Protein AF-A0A7K2MDP3-F1 (afdb_monomer_lite)

Foldseek 3Di:
DDDDDPDDDDDDDPDDDPPPDDDDDADLDPVRLVVQLVVQLVVCVVDPDDPPVNVVVSVVSSVVSVCCSPPPDDD

Sequence (75 aa):
MTAAQLDAAPRGEAGRADHARHAFPLPPTPGAVPSVRRRVRAVLGGWDLPTGAADDVLLVVSELVTNALVHARPP

pLDDT: mean 79.12, std 20.08, range [35.12, 97.88]

Radius of gyration: 15.33 Å; chains: 1; bounding box: 29×30×44 Å

Secondary structure (DSSP, 8-state):
--------PPPP--SS-----------SSGGGHHHHHHHHHHHHTTS-PPTTHHHHHHHHHHHHHHHHHHH----

Structure (mmCIF, N/CA/C/O backbone):
data_AF-A0A7K2MDP3-F1
#
_entry.id   AF-A0A7K2MDP3-F1
#
loop_
_atom_site.group_PDB
_atom_site.id
_atom_site.type_symbol
_atom_site.label_atom_id
_atom_site.label_alt_id
_atom_site.label_comp_id
_atom_site.label_asym_id
_atom_site.label_entity_id
_atom_site.label_seq_id
_atom_site.pdbx_PDB_ins_code
_atom_site.Cartn_x
_atom_site.Cartn_y
_atom_site.Cartn_z
_atom_site.occupancy
_atom_site.B_iso_or_equiv
_atom_site.auth_seq_id
_atom_site.auth_comp_id
_atom_site.auth_asym_id
_atom_site.auth_atom_id
_atom_site.pdbx_PDB_model_num
ATOM 1 N N . MET A 1 1 ? 8.578 -18.330 -29.992 1.00 37.88 1 MET A N 1
ATOM 2 C CA . MET A 1 1 ? 8.843 -18.150 -28.551 1.00 37.88 1 MET A CA 1
ATOM 3 C C . MET A 1 1 ? 7.538 -17.738 -27.905 1.00 37.88 1 MET A C 1
ATOM 5 O O . MET A 1 1 ? 6.998 -16.696 -28.246 1.00 37.88 1 MET A O 1
ATOM 9 N N . THR A 1 2 ? 6.960 -18.656 -27.142 1.00 35.12 2 THR A N 1
ATOM 10 C CA . THR A 1 2 ? 5.558 -18.655 -26.713 1.00 35.12 2 THR A CA 1
ATOM 11 C C . THR A 1 2 ? 5.361 -17.689 -25.551 1.00 35.12 2 THR A C 1
ATOM 13 O O . THR A 1 2 ? 6.123 -17.731 -24.589 1.00 35.12 2 THR A O 1
ATOM 16 N N . ALA A 1 3 ? 4.354 -16.820 -25.650 1.00 37.66 3 ALA A N 1
ATOM 17 C CA . ALA A 1 3 ? 3.928 -15.953 -24.560 1.00 37.66 3 ALA A CA 1
ATOM 18 C C . ALA A 1 3 ? 3.543 -16.821 -23.351 1.00 37.66 3 ALA A C 1
ATOM 20 O O . ALA A 1 3 ? 2.580 -17.584 -23.415 1.00 37.66 3 ALA A O 1
ATOM 21 N N . ALA A 1 4 ? 4.325 -16.747 -22.274 1.00 41.03 4 ALA A N 1
ATOM 22 C CA . ALA A 1 4 ? 4.019 -17.436 -21.030 1.00 41.03 4 ALA A CA 1
ATOM 23 C C . ALA A 1 4 ? 2.760 -16.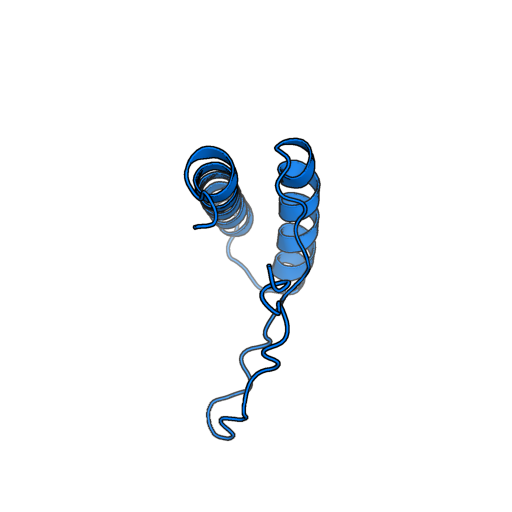806 -20.419 1.00 41.03 4 ALA A C 1
ATOM 25 O O . ALA A 1 4 ? 2.732 -15.630 -20.057 1.00 41.03 4 ALA A O 1
ATOM 26 N N . GLN A 1 5 ? 1.704 -17.613 -20.384 1.00 43.78 5 GLN A N 1
ATOM 27 C CA . GLN A 1 5 ? 0.382 -17.310 -19.860 1.00 43.78 5 GLN A CA 1
ATOM 28 C C . GLN A 1 5 ? 0.444 -16.771 -18.426 1.00 43.78 5 GLN A C 1
ATOM 30 O O . GLN A 1 5 ? 0.776 -17.495 -17.491 1.00 43.78 5 GLN A O 1
ATOM 35 N N . LEU A 1 6 ? 0.007 -15.525 -18.251 1.00 45.56 6 LEU A N 1
ATOM 36 C CA . LEU A 1 6 ? -0.579 -15.044 -17.002 1.00 45.56 6 LEU A CA 1
ATOM 37 C C . LEU A 1 6 ? -2.077 -15.380 -17.018 1.00 45.56 6 LEU A C 1
ATOM 39 O O . LEU A 1 6 ? -2.917 -14.488 -17.043 1.00 45.56 6 LEU A O 1
ATOM 43 N N . ASP A 1 7 ? -2.413 -16.666 -17.072 1.00 47.81 7 ASP A N 1
ATOM 44 C CA . ASP A 1 7 ? -3.772 -17.118 -16.775 1.00 47.81 7 ASP A CA 1
ATOM 45 C C . ASP A 1 7 ? -3.708 -18.395 -15.945 1.00 47.81 7 ASP A C 1
ATOM 47 O O . ASP A 1 7 ? -3.576 -19.512 -16.444 1.00 47.81 7 ASP A O 1
ATOM 51 N N . ALA A 1 8 ? -3.738 -18.192 -14.636 1.00 37.09 8 ALA A N 1
ATOM 52 C CA . ALA A 1 8 ? -4.088 -19.220 -13.679 1.00 37.09 8 ALA A CA 1
ATOM 53 C C . ALA A 1 8 ? -5.062 -18.586 -12.684 1.00 37.09 8 ALA A C 1
ATOM 55 O O . ALA A 1 8 ? -4.693 -18.180 -11.582 1.00 37.09 8 ALA A O 1
ATOM 56 N N . ALA A 1 9 ? -6.323 -18.465 -13.105 1.00 44.53 9 ALA A N 1
ATOM 57 C CA . ALA A 1 9 ? -7.443 -18.342 -12.182 1.00 44.53 9 ALA A CA 1
ATOM 58 C C . ALA A 1 9 ? -7.411 -19.510 -11.165 1.00 44.53 9 ALA A C 1
ATOM 60 O O . ALA A 1 9 ? -7.031 -20.633 -11.519 1.00 44.53 9 ALA A O 1
ATOM 61 N N . PRO A 1 10 ? -7.764 -19.273 -9.889 1.00 43.28 10 PRO A N 1
ATOM 62 C CA . PRO A 1 10 ? -7.495 -20.222 -8.822 1.00 43.28 10 PRO A CA 1
ATOM 63 C C . PRO A 1 10 ? -8.450 -21.413 -8.922 1.00 43.28 10 PRO A C 1
ATOM 65 O O . PRO A 1 10 ? -9.671 -21.256 -8.934 1.00 43.28 10 PRO A O 1
ATOM 68 N N . ARG A 1 11 ? -7.887 -22.625 -8.964 1.00 53.78 11 ARG A N 1
ATOM 69 C CA . ARG A 1 11 ? -8.653 -23.851 -8.726 1.00 53.78 11 ARG A CA 1
ATOM 70 C C . ARG A 1 11 ? -9.154 -23.823 -7.285 1.00 53.78 11 ARG A C 1
ATOM 72 O O . ARG A 1 11 ? -8.382 -23.563 -6.367 1.00 53.78 11 ARG A O 1
ATOM 79 N N . GLY A 1 12 ? -10.461 -24.014 -7.134 1.00 49.72 12 GLY A N 1
ATOM 80 C CA . GLY A 1 12 ? -11.175 -23.829 -5.882 1.00 49.72 12 GLY A CA 1
ATOM 81 C C . GLY A 1 12 ? -10.688 -24.741 -4.762 1.00 49.72 12 GLY A C 1
ATOM 82 O O . GLY A 1 12 ? -10.633 -25.957 -4.916 1.00 49.72 12 GLY A O 1
ATOM 83 N N . GLU A 1 13 ? -10.436 -24.128 -3.612 1.00 47.75 13 GLU A N 1
ATOM 84 C CA . GLU A 1 13 ? -10.474 -24.787 -2.312 1.00 47.75 13 GLU A CA 1
ATOM 85 C C . GLU A 1 13 ? -11.646 -24.180 -1.538 1.00 47.75 13 GLU A C 1
ATOM 87 O O . GLU A 1 13 ? -11.542 -23.130 -0.907 1.00 47.75 13 GLU A O 1
ATOM 92 N N . ALA A 1 14 ? -12.808 -24.818 -1.655 1.00 53.31 14 ALA A N 1
ATOM 93 C CA . ALA A 1 14 ? -13.945 -24.556 -0.788 1.00 53.31 14 ALA A CA 1
ATOM 94 C C . ALA A 1 14 ? -13.636 -25.131 0.607 1.00 53.31 14 ALA A C 1
ATOM 96 O O . ALA A 1 14 ? -13.405 -26.333 0.721 1.00 53.31 14 ALA A O 1
ATOM 97 N N . GLY A 1 15 ? -13.636 -24.302 1.663 1.00 50.59 15 GLY A N 1
ATOM 98 C CA . GLY A 1 15 ? -13.649 -24.821 3.044 1.00 50.59 15 GLY A CA 1
ATOM 99 C C . GLY A 1 15 ? -12.984 -24.007 4.160 1.00 50.59 15 GLY A C 1
ATOM 100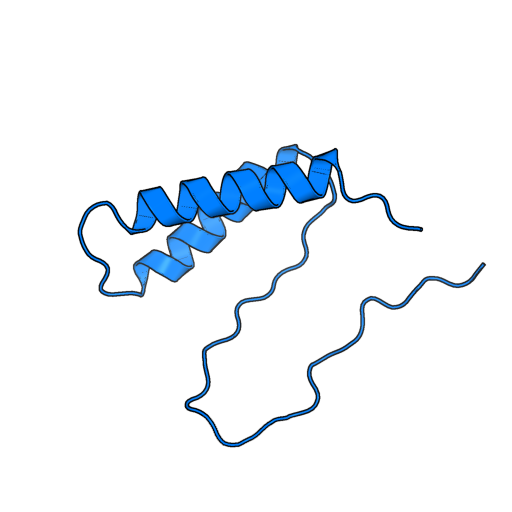 O O . GLY A 1 15 ? -13.065 -24.414 5.315 1.00 50.59 15 GLY A O 1
ATOM 101 N N . ARG A 1 16 ? -12.364 -22.858 3.889 1.00 53.28 16 ARG A N 1
ATOM 102 C CA . ARG A 1 16 ? -11.901 -21.911 4.922 1.00 53.28 16 ARG A CA 1
ATOM 103 C C . ARG A 1 16 ? -12.592 -20.588 4.639 1.00 53.28 16 ARG A C 1
ATOM 105 O O . ARG A 1 16 ? -12.712 -20.270 3.461 1.00 53.28 16 ARG A O 1
ATOM 112 N N . ALA A 1 17 ? -13.108 -19.892 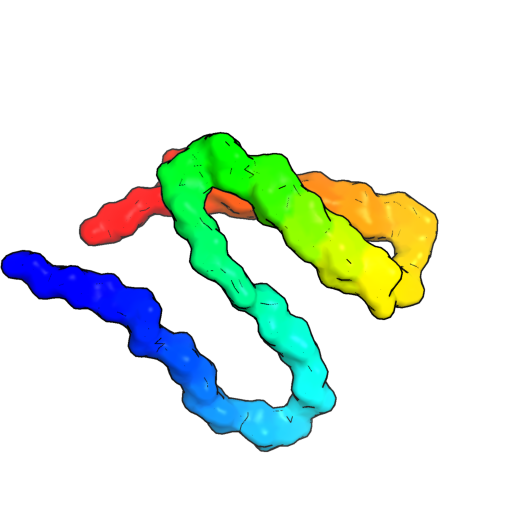5.661 1.00 55.12 17 ALA A N 1
ATOM 113 C CA . ALA A 1 17 ? -13.790 -18.600 5.505 1.00 55.12 17 ALA A CA 1
ATOM 114 C C . ALA A 1 17 ? -13.134 -17.804 4.371 1.00 55.12 17 ALA A C 1
ATOM 116 O O . ALA A 1 17 ? -11.919 -17.621 4.420 1.00 55.12 17 ALA A O 1
ATOM 117 N N . ASP A 1 18 ? -13.907 -17.476 3.331 1.00 60.91 18 ASP A N 1
ATOM 118 C CA . ASP A 1 18 ? -13.404 -16.908 2.080 1.00 60.91 18 ASP A CA 1
ATOM 119 C C . ASP A 1 18 ? -12.564 -15.668 2.397 1.00 60.91 18 ASP A C 1
ATOM 121 O O . ASP A 1 18 ? -13.080 -14.588 2.689 1.00 60.91 18 ASP A O 1
ATOM 125 N N . HIS A 1 19 ? -11.246 -15.850 2.468 1.00 66.38 19 HIS A N 1
ATOM 126 C CA . HIS A 1 19 ? -10.324 -14.757 2.696 1.00 66.38 19 HIS A CA 1
ATOM 127 C C . HIS A 1 19 ? -10.349 -13.954 1.408 1.00 66.38 19 HIS A C 1
ATOM 129 O O . HIS A 1 19 ? -9.737 -14.377 0.427 1.00 66.38 19 HIS A O 1
ATOM 135 N N . ALA A 1 20 ? -11.088 -12.840 1.411 1.00 75.50 20 ALA A N 1
ATOM 136 C CA . ALA A 1 20 ? -11.274 -11.983 0.250 1.00 75.50 20 ALA A CA 1
ATOM 137 C C . ALA A 1 20 ? -9.930 -11.751 -0.460 1.00 75.50 20 ALA A C 1
ATOM 139 O O . ALA A 1 20 ? -9.045 -11.043 0.031 1.00 75.50 20 ALA A O 1
ATOM 140 N N . ARG A 1 21 ? -9.745 -12.411 -1.609 1.00 83.75 21 ARG A N 1
ATOM 141 C CA . ARG A 1 21 ? -8.513 -12.303 -2.388 1.00 83.75 21 ARG A CA 1
ATOM 142 C C . ARG A 1 21 ? -8.571 -11.024 -3.211 1.00 83.75 21 ARG A C 1
ATOM 144 O O . ARG A 1 21 ? -9.388 -10.896 -4.118 1.00 83.75 21 ARG A O 1
ATOM 151 N N . HIS A 1 22 ? -7.660 -10.096 -2.935 1.00 87.06 22 HIS A N 1
ATOM 152 C CA . HIS A 1 22 ? -7.473 -8.894 -3.744 1.00 87.06 22 HIS A CA 1
ATOM 153 C C . HIS A 1 22 ? -6.288 -9.081 -4.696 1.00 87.06 22 HIS A C 1
ATOM 155 O O . HIS A 1 22 ? -5.141 -9.139 -4.262 1.00 87.06 22 HIS A O 1
ATOM 161 N N . ALA A 1 23 ? -6.564 -9.145 -6.000 1.00 89.75 23 ALA A N 1
ATOM 162 C CA . ALA A 1 23 ? -5.550 -9.222 -7.049 1.00 89.75 23 ALA A CA 1
ATOM 163 C C . ALA A 1 23 ? -5.794 -8.140 -8.108 1.00 89.75 23 ALA A C 1
ATOM 165 O O . ALA A 1 23 ? -6.935 -7.783 -8.401 1.00 89.75 23 ALA A O 1
ATOM 166 N N . PHE A 1 24 ? -4.719 -7.592 -8.671 1.00 87.00 24 PHE A N 1
ATOM 167 C CA . PHE A 1 24 ? -4.785 -6.619 -9.757 1.00 87.00 24 PHE A CA 1
ATOM 168 C C . PHE A 1 24 ? -3.494 -6.662 -10.588 1.00 87.00 24 PHE A C 1
ATOM 170 O O . PHE A 1 24 ? -2.432 -6.961 -10.038 1.00 87.00 24 PHE A O 1
ATOM 177 N N . PRO A 1 25 ? -3.561 -6.366 -11.898 1.00 86.50 25 PRO A N 1
ATOM 178 C CA . PRO A 1 25 ? -2.376 -6.325 -12.743 1.00 86.50 25 PRO A CA 1
ATOM 179 C C . PRO A 1 25 ? -1.474 -5.148 -12.359 1.00 86.50 25 PRO A C 1
ATOM 181 O O . PRO A 1 25 ? -1.955 -4.041 -12.096 1.00 86.50 25 PRO A O 1
ATOM 184 N N . LEU A 1 26 ? -0.162 -5.383 -12.366 1.00 84.38 26 LEU A N 1
ATOM 185 C CA . LEU A 1 26 ? 0.851 -4.378 -12.066 1.00 84.38 26 LEU A CA 1
ATOM 186 C C . LEU A 1 26 ? 1.827 -4.239 -13.245 1.00 84.38 26 LEU A C 1
ATOM 188 O O . LEU A 1 26 ? 2.510 -5.209 -13.572 1.00 84.38 26 LEU A O 1
ATOM 192 N N . PRO A 1 27 ? 1.933 -3.055 -13.876 1.00 84.25 27 PRO A N 1
ATOM 193 C CA . PRO A 1 27 ? 2.990 -2.793 -14.846 1.00 84.25 27 PRO A CA 1
ATOM 194 C C . PRO A 1 27 ? 4.368 -2.860 -14.166 1.00 84.25 27 PRO A C 1
ATOM 196 O O . PRO A 1 27 ? 4.508 -2.307 -13.072 1.00 84.25 27 PRO A O 1
ATOM 199 N N . PRO A 1 28 ? 5.399 -3.456 -14.794 1.00 82.88 28 PRO A N 1
ATOM 200 C CA . PRO A 1 28 ? 6.739 -3.570 -14.218 1.00 82.88 28 PRO A CA 1
ATOM 201 C C . PRO A 1 28 ? 7.513 -2.247 -14.347 1.00 82.88 28 PRO A C 1
ATOM 203 O O . PRO A 1 28 ? 8.591 -2.187 -14.931 1.00 82.88 28 PRO A O 1
ATOM 206 N N . THR A 1 29 ? 6.936 -1.150 -13.852 1.00 86.50 29 THR A N 1
ATOM 207 C CA . THR A 1 29 ? 7.544 0.182 -13.886 1.00 86.50 29 THR A CA 1
ATOM 208 C C . THR A 1 29 ? 7.536 0.815 -12.491 1.00 86.50 29 THR A C 1
ATOM 210 O O . THR A 1 29 ? 6.537 0.709 -11.774 1.00 86.50 29 THR A O 1
ATOM 213 N N . PRO A 1 30 ? 8.600 1.542 -12.094 1.00 82.44 30 PRO A N 1
ATOM 214 C CA . PRO A 1 30 ? 8.640 2.253 -10.809 1.00 82.44 30 PRO A CA 1
ATOM 215 C C . PRO A 1 30 ? 7.459 3.212 -10.589 1.00 82.44 30 PRO A C 1
ATOM 217 O O . PRO A 1 30 ? 6.988 3.385 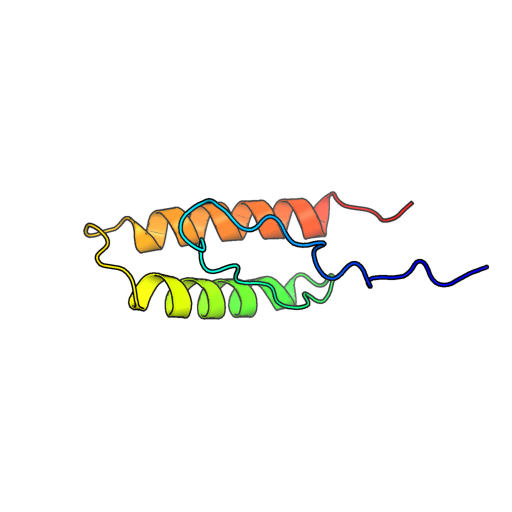-9.466 1.00 82.44 30 PRO A O 1
ATOM 220 N N . GLY A 1 31 ? 6.913 3.786 -11.670 1.00 86.38 31 GLY A N 1
ATOM 221 C CA . GLY A 1 31 ? 5.738 4.663 -11.627 1.00 86.38 31 GLY A CA 1
ATOM 222 C C . GLY A 1 31 ? 4.448 3.987 -11.141 1.00 86.38 31 GLY A C 1
ATOM 223 O O . GLY A 1 31 ? 3.473 4.676 -10.843 1.00 86.38 31 GLY A O 1
ATOM 224 N N . ALA A 1 32 ? 4.421 2.658 -11.023 1.00 85.94 32 ALA A N 1
ATOM 225 C CA . ALA A 1 32 ? 3.263 1.923 -10.530 1.00 85.94 32 ALA A CA 1
ATOM 226 C C . ALA A 1 32 ? 3.129 1.935 -8.991 1.00 85.94 32 ALA A C 1
ATOM 228 O O . ALA A 1 32 ? 2.021 1.752 -8.478 1.00 85.94 32 ALA A O 1
ATOM 229 N N . VAL A 1 33 ? 4.209 2.215 -8.245 1.00 87.25 33 VAL A N 1
ATOM 230 C CA . VAL A 1 33 ? 4.237 2.169 -6.766 1.00 87.25 33 VAL A CA 1
ATOM 231 C C . VAL A 1 33 ? 3.167 3.064 -6.111 1.00 87.25 33 VAL A C 1
ATOM 233 O O . VAL A 1 33 ? 2.423 2.564 -5.261 1.00 87.25 33 VAL A O 1
ATOM 236 N N . PRO A 1 34 ? 2.974 4.345 -6.504 1.00 90.88 34 PRO A N 1
ATOM 237 C CA . PRO A 1 34 ? 1.922 5.179 -5.914 1.00 90.88 34 PRO A CA 1
ATOM 238 C C . PRO A 1 34 ? 0.513 4.617 -6.141 1.00 90.88 34 PRO A C 1
ATOM 240 O O . PRO A 1 34 ? -0.358 4.743 -5.281 1.00 90.88 34 PRO A O 1
ATOM 243 N N . SER A 1 35 ? 0.280 3.978 -7.289 1.00 90.88 35 SER A N 1
ATOM 244 C CA . SER A 1 35 ? -1.011 3.369 -7.622 1.00 90.88 35 SER A CA 1
ATOM 245 C C . SER A 1 35 ? -1.289 2.116 -6.793 1.00 90.88 35 SER A C 1
ATOM 247 O O . SER A 1 35 ? -2.417 1.949 -6.325 1.00 90.88 35 SER A O 1
ATOM 249 N N . VAL A 1 36 ? -0.267 1.292 -6.532 1.00 93.75 36 VAL A N 1
ATOM 250 C CA . VAL A 1 36 ? -0.370 0.162 -5.594 1.00 93.75 36 VAL A CA 1
ATOM 251 C C . VAL A 1 36 ? -0.708 0.656 -4.193 1.00 93.75 36 VAL A C 1
ATOM 253 O O . VAL A 1 36 ? -1.676 0.186 -3.597 1.00 93.75 36 VAL A O 1
ATOM 256 N N . ARG A 1 37 ? 0.027 1.659 -3.693 1.00 94.06 37 ARG A N 1
ATOM 257 C CA . ARG A 1 37 ? -0.204 2.233 -2.359 1.00 94.06 37 ARG A CA 1
ATOM 258 C C . ARG A 1 37 ? -1.631 2.752 -2.195 1.00 94.06 37 ARG A C 1
ATOM 260 O O . ARG A 1 37 ? -2.274 2.437 -1.198 1.00 94.06 37 ARG A O 1
ATOM 267 N N . ARG A 1 38 ? -2.166 3.494 -3.176 1.00 93.75 38 ARG A N 1
ATOM 268 C CA . ARG A 1 38 ? -3.566 3.967 -3.132 1.00 93.75 38 ARG A CA 1
ATOM 269 C C . ARG A 1 38 ? -4.563 2.812 -3.070 1.00 93.75 38 ARG A C 1
ATOM 271 O O . ARG A 1 38 ? -5.509 2.872 -2.292 1.00 93.75 38 ARG A O 1
ATOM 278 N N . ARG A 1 39 ? -4.357 1.769 -3.879 1.00 94.44 39 ARG A N 1
ATOM 279 C CA . ARG A 1 39 ? -5.263 0.616 -3.931 1.00 94.44 39 ARG A CA 1
ATOM 280 C C . ARG A 1 39 ? -5.259 -0.168 -2.623 1.00 94.44 39 ARG A C 1
ATOM 282 O O . ARG A 1 39 ? -6.327 -0.484 -2.115 1.00 94.44 39 ARG A O 1
ATOM 289 N N . VAL A 1 40 ? -4.084 -0.425 -2.053 1.00 95.44 40 VAL A N 1
ATOM 290 C CA . VAL A 1 40 ? -3.975 -1.087 -0.748 1.00 95.44 40 VAL A CA 1
ATOM 291 C C . VAL A 1 40 ? -4.610 -0.235 0.346 1.00 95.44 40 VAL A C 1
ATOM 293 O O . VAL A 1 40 ? -5.398 -0.759 1.122 1.00 95.44 40 VAL A O 1
ATOM 296 N N . ARG A 1 41 ? -4.378 1.085 0.362 1.00 95.75 41 ARG A N 1
ATOM 297 C CA . ARG A 1 41 ? -5.020 1.979 1.340 1.00 95.75 41 ARG A CA 1
ATOM 298 C C . ARG A 1 41 ? -6.548 1.925 1.263 1.00 95.75 41 ARG A C 1
ATOM 300 O O . ARG A 1 41 ? -7.198 1.940 2.299 1.00 95.75 41 ARG A O 1
ATOM 307 N N . ALA A 1 42 ? -7.114 1.824 0.059 1.00 94.81 42 ALA A N 1
ATOM 308 C CA . ALA A 1 42 ? -8.556 1.674 -0.124 1.00 94.81 42 ALA A CA 1
ATOM 309 C C . ALA A 1 42 ? -9.090 0.344 0.438 1.00 94.81 42 ALA A C 1
ATOM 311 O O . ALA A 1 42 ? -10.150 0.337 1.052 1.00 94.81 42 ALA A O 1
ATOM 312 N N . VAL A 1 43 ? -8.351 -0.760 0.274 1.00 94.38 43 VAL A N 1
ATOM 313 C CA . VAL A 1 43 ? -8.710 -2.062 0.868 1.00 94.38 43 VAL A CA 1
ATOM 314 C C . VAL A 1 43 ? -8.646 -1.997 2.395 1.00 94.38 43 VAL A C 1
ATOM 316 O O . VAL A 1 43 ? -9.607 -2.370 3.060 1.00 94.38 43 VAL A O 1
ATOM 319 N N . LEU A 1 44 ? -7.551 -1.463 2.944 1.00 94.88 44 LEU A N 1
ATOM 320 C CA . LEU A 1 44 ? -7.357 -1.324 4.391 1.00 94.88 44 LEU A CA 1
ATOM 321 C C . LEU A 1 44 ? -8.389 -0.392 5.037 1.00 94.88 44 LEU A C 1
ATOM 323 O O . LEU A 1 44 ? -8.739 -0.590 6.191 1.00 94.88 44 LEU A O 1
ATOM 327 N N . GLY A 1 45 ? -8.904 0.599 4.302 1.00 94.25 45 GLY A N 1
ATOM 328 C CA . GLY A 1 45 ? -9.960 1.491 4.788 1.00 94.25 45 GLY A CA 1
ATOM 329 C C . GLY A 1 45 ? -11.296 0.793 5.062 1.00 94.25 45 GLY A C 1
ATOM 330 O O . GLY A 1 45 ? -12.135 1.356 5.756 1.00 94.25 45 GLY A O 1
ATOM 331 N N . GLY A 1 46 ? -11.501 -0.420 4.541 1.00 92.50 46 GLY A N 1
ATOM 332 C CA . GLY A 1 46 ? -12.654 -1.254 4.881 1.00 92.50 46 GLY A CA 1
ATOM 333 C C . GLY A 1 46 ? -12.445 -2.126 6.121 1.00 92.50 46 GLY A C 1
ATOM 334 O O . GLY A 1 46 ? -13.331 -2.910 6.451 1.00 92.50 46 GLY A O 1
ATOM 335 N N . TRP A 1 47 ? -11.271 -2.068 6.756 1.00 92.94 47 TRP A N 1
ATOM 336 C CA . TRP A 1 47 ? -10.896 -2.931 7.874 1.00 92.94 47 TRP A CA 1
ATOM 337 C C . TRP A 1 47 ? -10.835 -2.116 9.168 1.00 92.94 47 TRP A C 1
ATOM 339 O O . TRP A 1 47 ? -10.351 -0.985 9.175 1.00 92.94 47 TRP A O 1
ATOM 349 N N . ASP A 1 48 ? -11.284 -2.709 10.272 1.00 93.69 48 ASP A N 1
ATOM 350 C CA . ASP A 1 48 ? -11.203 -2.105 11.607 1.00 93.69 48 ASP A CA 1
ATOM 351 C C . ASP A 1 48 ? -9.785 -2.268 12.180 1.00 93.69 48 ASP A C 1
ATOM 353 O O . ASP A 1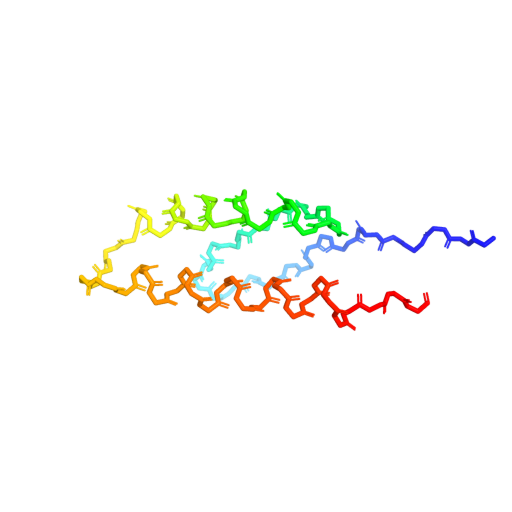 48 ? -9.494 -3.155 12.982 1.00 93.69 48 ASP A O 1
ATOM 357 N N . LEU A 1 49 ? -8.852 -1.479 11.644 1.00 94.62 49 LEU A N 1
ATOM 358 C CA . LEU A 1 49 ? -7.435 -1.554 11.983 1.00 94.62 49 LEU A CA 1
ATOM 359 C C . LEU A 1 49 ? -7.081 -0.631 13.156 1.00 94.62 49 LEU A C 1
ATOM 361 O O . LEU A 1 49 ? -7.558 0.505 13.208 1.00 94.62 49 LEU A O 1
ATOM 365 N N . PRO A 1 50 ? -6.154 -1.048 14.038 1.00 96.06 50 PRO A N 1
ATOM 366 C CA . PRO A 1 50 ? -5.560 -0.148 15.017 1.00 96.06 50 PRO A CA 1
ATOM 367 C C . PRO A 1 50 ? -4.898 1.065 14.352 1.00 96.06 50 PRO A C 1
ATOM 369 O O . PRO A 1 50 ? -4.350 0.972 13.248 1.00 96.06 50 PRO A O 1
ATOM 372 N N . THR A 1 51 ? -4.888 2.198 15.056 1.00 93.19 51 THR A N 1
ATOM 373 C CA . THR A 1 51 ? -4.207 3.420 14.612 1.00 93.19 51 THR A CA 1
ATOM 374 C C . THR A 1 51 ? -2.757 3.128 14.211 1.00 93.19 51 THR A C 1
ATOM 376 O O . THR A 1 51 ? -2.015 2.510 14.968 1.00 93.19 51 THR A O 1
ATOM 379 N N . GLY A 1 52 ? -2.351 3.579 13.021 1.00 93.94 52 GLY A N 1
ATOM 380 C CA . GLY A 1 52 ? -0.993 3.402 12.488 1.00 93.94 52 GLY A CA 1
ATOM 381 C C . GLY A 1 52 ? -0.753 2.090 11.732 1.00 93.94 52 GLY A C 1
ATOM 382 O O . GLY A 1 52 ? 0.070 2.072 10.821 1.00 93.94 52 GLY A O 1
ATOM 383 N N . ALA A 1 53 ? -1.533 1.031 11.982 1.00 97.06 53 ALA A N 1
ATOM 384 C CA . ALA A 1 53 ? -1.332 -0.265 11.322 1.00 97.06 53 ALA A CA 1
ATOM 385 C C . ALA A 1 53 ? -1.466 -0.180 9.791 1.00 97.06 53 ALA A C 1
ATOM 387 O O . ALA A 1 53 ? -0.760 -0.863 9.051 1.00 97.06 53 ALA A O 1
ATOM 388 N N . ALA A 1 54 ? -2.348 0.693 9.291 1.00 96.25 54 ALA A N 1
ATOM 389 C CA . ALA A 1 54 ? -2.487 0.911 7.856 1.00 96.25 54 ALA A CA 1
ATOM 390 C C . ALA A 1 54 ? -1.218 1.511 7.226 1.00 96.25 54 ALA A C 1
ATOM 392 O O . ALA A 1 54 ? -0.880 1.170 6.093 1.00 96.25 54 ALA A O 1
ATOM 393 N N . ASP A 1 55 ? -0.510 2.385 7.940 1.00 96.12 55 ASP A N 1
ATOM 394 C CA . ASP A 1 55 ? 0.712 3.006 7.435 1.00 96.12 55 ASP A CA 1
ATOM 395 C C . ASP A 1 55 ? 1.883 2.009 7.444 1.00 96.12 55 ASP A C 1
ATOM 397 O O . ASP A 1 55 ? 2.627 1.952 6.462 1.00 96.12 55 ASP A O 1
ATOM 401 N N . ASP A 1 56 ? 1.967 1.136 8.455 1.00 97.88 56 ASP A N 1
ATOM 402 C CA . ASP A 1 56 ? 2.937 0.030 8.497 1.00 97.88 56 ASP A CA 1
ATOM 403 C C . ASP A 1 56 ? 2.736 -0.949 7.332 1.00 97.88 56 ASP A C 1
ATOM 405 O O . ASP A 1 56 ? 3.684 -1.308 6.628 1.00 97.88 56 ASP A O 1
ATOM 409 N N . VAL A 1 57 ? 1.487 -1.345 7.059 1.00 97.00 57 VAL A N 1
ATOM 410 C CA . VAL A 1 57 ? 1.177 -2.208 5.908 1.00 97.00 57 VAL A CA 1
ATOM 411 C C . VAL A 1 57 ? 1.555 -1.520 4.597 1.00 97.00 57 VAL A C 1
ATOM 413 O O . VAL A 1 57 ? 2.114 -2.155 3.702 1.00 97.00 57 VAL A O 1
ATOM 416 N N . LEU A 1 58 ? 1.284 -0.219 4.462 1.00 96.38 58 LEU A N 1
ATOM 417 C CA . LEU A 1 58 ? 1.652 0.534 3.264 1.00 96.38 58 LEU A CA 1
ATOM 418 C C . LEU A 1 58 ? 3.168 0.639 3.075 1.00 96.38 58 LEU A C 1
ATOM 420 O O . LEU A 1 58 ? 3.621 0.633 1.926 1.00 96.38 58 LEU A O 1
ATOM 424 N N . LEU A 1 59 ? 3.945 0.716 4.158 1.00 96.69 59 LEU A N 1
ATOM 425 C CA . LEU A 1 59 ? 5.403 0.651 4.107 1.00 96.69 59 LEU A CA 1
ATOM 426 C C . LEU A 1 59 ? 5.857 -0.716 3.587 1.00 96.69 59 LEU A C 1
ATOM 428 O O . LEU A 1 59 ? 6.526 -0.777 2.558 1.00 96.69 59 LEU A O 1
ATOM 432 N N . VAL A 1 60 ? 5.412 -1.806 4.221 1.00 97.12 60 VAL A N 1
ATOM 433 C CA . VAL A 1 60 ? 5.771 -3.178 3.820 1.00 97.12 60 VAL A CA 1
ATOM 434 C C . VAL A 1 60 ? 5.415 -3.439 2.356 1.00 97.12 60 VAL A C 1
ATOM 436 O O . VAL A 1 60 ? 6.232 -3.955 1.598 1.00 97.12 60 VAL A O 1
ATOM 439 N N . VAL A 1 61 ? 4.223 -3.034 1.916 1.00 95.31 61 VAL A N 1
ATOM 440 C CA . VAL A 1 61 ? 3.812 -3.168 0.512 1.00 95.31 61 VAL A CA 1
ATOM 441 C C . VAL A 1 61 ? 4.723 -2.371 -0.424 1.00 95.31 61 VAL A C 1
ATOM 443 O O . VAL A 1 61 ? 5.053 -2.861 -1.502 1.00 95.31 61 VAL A O 1
ATOM 446 N N . SER A 1 62 ? 5.135 -1.161 -0.041 1.00 93.88 62 SER A N 1
ATOM 447 C CA . SER A 1 62 ? 6.030 -0.340 -0.867 1.00 93.88 62 SER A CA 1
ATOM 448 C C . SER A 1 62 ? 7.390 -1.009 -1.045 1.00 93.88 62 SER A C 1
ATOM 450 O O . SER A 1 62 ? 7.884 -1.072 -2.171 1.00 93.88 62 SER A O 1
ATOM 452 N N . GLU A 1 63 ? 7.948 -1.575 0.024 1.00 95.31 63 GLU A N 1
ATOM 453 C CA . GLU A 1 63 ? 9.205 -2.325 -0.025 1.00 95.31 63 GLU A CA 1
ATOM 454 C C . GLU A 1 63 ? 9.072 -3.590 -0.876 1.00 95.31 63 GLU A C 1
ATOM 456 O O . GLU A 1 63 ? 9.896 -3.838 -1.751 1.00 95.31 63 GLU A O 1
ATOM 461 N N . LEU A 1 64 ? 7.998 -4.367 -0.701 1.00 93.94 64 LEU A N 1
ATOM 462 C CA . LEU A 1 64 ? 7.768 -5.584 -1.487 1.00 93.94 64 LEU A CA 1
ATOM 463 C C . LEU A 1 64 ? 7.634 -5.290 -2.985 1.00 93.94 64 LEU A C 1
ATOM 465 O O . LEU A 1 64 ? 8.237 -5.979 -3.808 1.00 93.94 64 LEU A O 1
ATOM 469 N N . VAL A 1 65 ? 6.864 -4.260 -3.346 1.00 92.06 65 VAL A N 1
ATOM 470 C CA . VAL A 1 65 ? 6.701 -3.846 -4.746 1.00 92.06 65 VAL A CA 1
ATOM 471 C C . VAL A 1 65 ? 8.023 -3.331 -5.305 1.00 92.06 65 VAL A C 1
ATOM 473 O O . VAL A 1 65 ? 8.379 -3.679 -6.427 1.00 92.06 65 VAL A O 1
ATOM 476 N N . THR A 1 66 ? 8.772 -2.545 -4.535 1.00 91.38 66 THR A N 1
ATOM 477 C CA . THR A 1 66 ? 10.093 -2.054 -4.950 1.00 91.38 66 THR A CA 1
ATOM 478 C C . THR A 1 66 ? 11.059 -3.216 -5.170 1.00 91.38 66 THR A C 1
ATOM 480 O O . THR A 1 66 ? 11.675 -3.294 -6.230 1.00 91.38 66 THR A O 1
ATOM 483 N N . ASN A 1 67 ? 11.119 -4.177 -4.246 1.00 91.94 67 ASN A N 1
ATOM 484 C CA . ASN A 1 67 ? 11.943 -5.376 -4.383 1.00 91.94 67 ASN A CA 1
ATOM 485 C C . ASN A 1 67 ? 11.577 -6.174 -5.634 1.00 91.94 67 ASN A C 1
ATOM 487 O O . ASN A 1 67 ? 12.462 -6.592 -6.377 1.00 91.94 67 ASN A O 1
ATOM 491 N N . ALA A 1 68 ? 10.282 -6.347 -5.907 1.00 90.12 68 ALA A N 1
ATOM 492 C CA . ALA A 1 68 ? 9.825 -7.010 -7.121 1.00 90.12 68 ALA A CA 1
ATOM 493 C C . ALA A 1 68 ? 10.263 -6.245 -8.379 1.00 90.12 68 ALA A C 1
ATOM 495 O O . ALA A 1 68 ? 10.818 -6.839 -9.295 1.00 90.12 68 ALA A O 1
ATOM 496 N N . LEU A 1 69 ? 10.078 -4.925 -8.417 1.00 87.50 69 LEU A N 1
ATOM 497 C CA . LEU A 1 69 ? 10.431 -4.108 -9.581 1.00 87.50 69 LEU A CA 1
ATOM 498 C C . LEU A 1 69 ? 11.943 -4.037 -9.838 1.00 87.50 69 LEU A C 1
ATOM 500 O O . LEU A 1 69 ? 12.360 -3.978 -10.992 1.00 87.50 69 LEU A O 1
ATOM 504 N N . VAL A 1 70 ? 12.764 -4.023 -8.786 1.00 89.00 70 VAL A N 1
ATOM 505 C CA . VAL A 1 70 ? 14.226 -3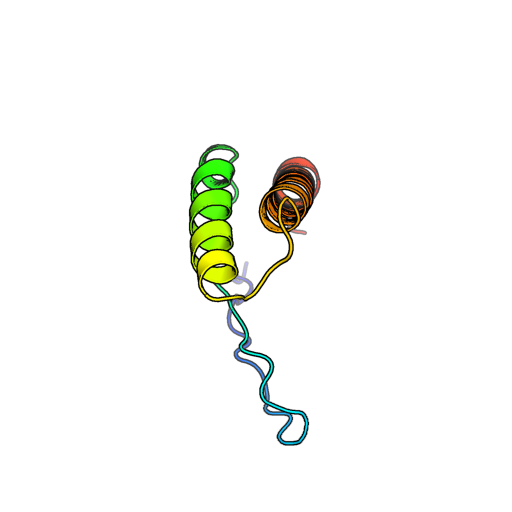.907 -8.903 1.00 89.00 70 VAL A CA 1
ATOM 506 C C . VAL A 1 70 ? 14.880 -5.268 -9.150 1.00 89.00 70 VAL A C 1
ATOM 508 O O . VAL A 1 70 ? 15.831 -5.362 -9.931 1.00 89.00 70 VAL A O 1
ATOM 511 N N . HIS A 1 71 ? 14.394 -6.322 -8.491 1.00 88.69 71 HIS A N 1
ATOM 512 C CA . HIS A 1 71 ? 15.093 -7.606 -8.428 1.00 88.69 71 HIS A CA 1
ATOM 513 C C . HIS A 1 71 ? 14.395 -8.747 -9.172 1.00 88.69 71 HIS A C 1
ATOM 515 O O . HIS A 1 71 ? 15.081 -9.686 -9.576 1.00 88.69 71 HIS A O 1
ATOM 521 N N . ALA A 1 72 ? 13.077 -8.699 -9.396 1.00 84.56 72 ALA A N 1
ATOM 522 C CA . ALA A 1 72 ? 12.399 -9.759 -10.137 1.00 84.56 72 ALA A CA 1
ATOM 523 C C . ALA A 1 72 ? 12.599 -9.548 -11.643 1.00 84.56 72 ALA A C 1
ATOM 525 O O . ALA A 1 72 ? 11.978 -8.690 -12.268 1.00 84.56 72 ALA A O 1
ATOM 526 N N . ARG A 1 73 ? 13.483 -10.350 -12.239 1.00 69.25 73 ARG A N 1
ATOM 527 C CA . ARG A 1 73 ? 13.623 -10.456 -13.694 1.00 69.25 73 ARG A CA 1
ATOM 528 C C . ARG A 1 73 ? 12.895 -11.719 -14.159 1.00 69.25 73 ARG A C 1
ATOM 530 O O . ARG A 1 73 ? 13.150 -12.775 -13.577 1.00 69.25 73 ARG A O 1
ATOM 537 N N . PRO A 1 74 ? 11.997 -11.638 -15.158 1.00 62.97 74 PRO A N 1
ATOM 538 C CA . PRO A 1 74 ? 11.448 -12.837 -15.782 1.00 62.97 74 PRO A CA 1
ATOM 539 C C . PRO A 1 74 ? 12.589 -13.693 -16.369 1.00 62.97 74 PRO A C 1
ATOM 541 O O . PRO A 1 74 ? 13.556 -13.101 -16.862 1.00 62.97 74 PRO A O 1
ATOM 544 N N . PRO A 1 75 ? 12.511 -15.036 -16.299 1.00 55.16 75 PRO A N 1
ATOM 545 C CA . PRO A 1 75 ? 13.418 -15.919 -17.033 1.00 55.16 75 PRO A CA 1
ATOM 546 C C . PRO A 1 75 ? 13.254 -15.788 -18.553 1.00 55.16 75 PRO A C 1
ATOM 548 O O . PRO A 1 75 ? 12.144 -15.418 -19.009 1.00 55.16 75 PRO A O 1
#